Protein AF-A0A3D3LCQ7-F1 (afdb_monomer_lite)

Secondary structure (DSSP, 8-state):
-----------------------SSGGGPPP--HHHHHTT----TT--------TTT--SEEEEEE-TTSPEEEEE-SSPSPS--

Structure (mmCIF, N/CA/C/O backbone):
data_AF-A0A3D3LCQ7-F1
#
_entry.id   AF-A0A3D3LCQ7-F1
#
loop_
_atom_site.group_PDB
_atom_site.id
_atom_site.type_symbol
_atom_site.label_atom_id
_atom_site.label_alt_id
_atom_site.label_comp_id
_atom_site.label_asym_id
_atom_site.label_entity_id
_atom_site.label_seq_id
_atom_site.pdbx_PDB_ins_code
_atom_site.Cartn_x
_atom_site.Cartn_y
_atom_site.Cartn_z
_atom_site.occupancy
_atom_site.B_iso_or_equiv
_atom_site.auth_seq_id
_atom_site.auth_comp_id
_atom_site.auth_asym_id
_atom_site.auth_atom_id
_atom_site.pdbx_PDB_model_num
ATOM 1 N N . MET A 1 1 ? -29.865 52.200 19.240 1.00 38.56 1 MET A N 1
ATOM 2 C CA . MET A 1 1 ? -28.956 52.864 18.274 1.00 38.56 1 MET A CA 1
ATOM 3 C C . MET A 1 1 ? -27.542 52.650 18.795 1.00 38.56 1 MET A C 1
ATOM 5 O O . MET A 1 1 ? -27.325 53.005 19.934 1.00 38.56 1 MET A O 1
ATOM 9 N N . ILE A 1 2 ? -26.564 52.019 18.151 1.00 41.41 2 ILE A N 1
ATOM 10 C CA . ILE A 1 2 ? -26.324 51.625 16.763 1.00 41.41 2 ILE A CA 1
ATOM 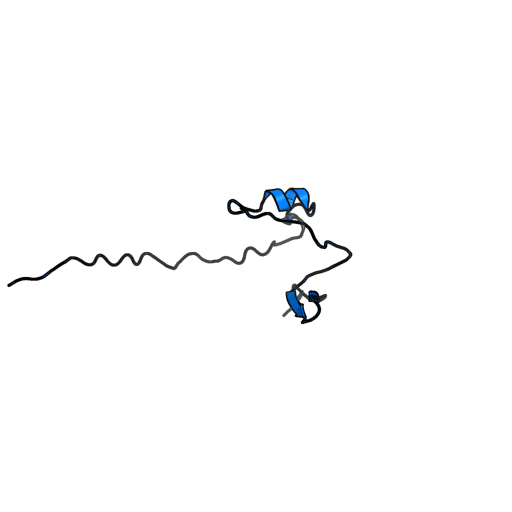11 C C . ILE A 1 2 ? -25.415 50.381 16.815 1.00 41.41 2 ILE A C 1
ATOM 13 O O . ILE A 1 2 ? -24.452 50.337 17.576 1.00 41.41 2 ILE A O 1
ATOM 17 N N . ALA A 1 3 ? -25.753 49.371 16.014 1.00 44.81 3 ALA A N 1
ATOM 18 C CA . ALA A 1 3 ? -24.900 48.232 15.700 1.00 44.81 3 ALA A CA 1
ATOM 19 C C . ALA A 1 3 ? -23.670 48.673 14.892 1.00 44.81 3 ALA A C 1
ATOM 21 O O . ALA A 1 3 ? -23.763 49.658 14.163 1.00 44.81 3 ALA A O 1
ATOM 22 N N . ARG A 1 4 ? -22.587 47.882 14.933 1.00 50.00 4 ARG A N 1
ATOM 23 C CA . ARG A 1 4 ? -21.808 47.416 13.757 1.00 50.00 4 ARG A CA 1
ATOM 24 C C . ARG A 1 4 ? -20.510 46.741 14.220 1.00 50.00 4 ARG A C 1
ATOM 26 O O . ARG A 1 4 ? -19.443 47.347 14.235 1.00 50.00 4 ARG A O 1
ATOM 33 N N . SER A 1 5 ? -20.624 45.463 14.583 1.00 47.66 5 SER A N 1
ATOM 34 C CA . SER A 1 5 ? -19.477 44.553 14.664 1.00 47.66 5 SER A CA 1
ATOM 35 C C . SER A 1 5 ? -18.938 44.338 13.247 1.00 47.66 5 SER A C 1
ATOM 37 O O . SER A 1 5 ? -19.686 43.950 12.348 1.00 47.66 5 SER A O 1
ATOM 39 N N . ARG A 1 6 ? -17.669 44.679 13.021 1.00 58.25 6 ARG A N 1
ATOM 40 C CA . ARG A 1 6 ? -16.997 44.537 11.726 1.00 58.25 6 ARG A CA 1
ATOM 41 C C . ARG A 1 6 ? -16.641 43.064 11.522 1.00 58.25 6 ARG A C 1
ATOM 43 O O . ARG A 1 6 ? -15.605 42.611 11.994 1.00 58.25 6 ARG A O 1
ATOM 50 N N . ILE A 1 7 ? -17.504 42.324 10.830 1.00 57.66 7 ILE A N 1
ATOM 51 C CA . ILE A 1 7 ? -17.164 41.006 10.283 1.00 57.66 7 ILE A CA 1
ATOM 52 C C . ILE A 1 7 ? -16.133 41.240 9.177 1.00 57.66 7 ILE A C 1
ATOM 54 O O . ILE A 1 7 ? -16.460 41.774 8.117 1.00 57.66 7 ILE A O 1
ATOM 58 N N . LEU A 1 8 ? -14.878 40.892 9.447 1.00 53.88 8 LEU A N 1
ATOM 59 C CA . LEU A 1 8 ? -13.820 40.877 8.447 1.00 53.88 8 LEU A CA 1
ATOM 60 C C . LEU A 1 8 ? -13.887 39.517 7.732 1.00 53.88 8 LEU A C 1
ATOM 62 O O . LEU A 1 8 ? -13.473 38.502 8.286 1.00 53.88 8 LEU A O 1
ATOM 66 N N . LEU A 1 9 ? -14.459 39.481 6.526 1.00 53.94 9 LEU A N 1
ATOM 67 C CA . LEU A 1 9 ? -14.367 38.315 5.646 1.00 53.94 9 LEU A CA 1
ATOM 68 C C . LEU A 1 9 ? -12.916 38.164 5.168 1.00 53.94 9 LEU A C 1
ATOM 70 O O . LEU A 1 9 ? -12.433 38.976 4.379 1.00 53.94 9 LEU A O 1
ATOM 74 N N . LEU A 1 10 ? -12.231 37.113 5.625 1.00 53.75 10 LEU A N 1
ATOM 75 C CA . LEU A 1 10 ? -11.000 36.635 5.002 1.00 53.75 10 LEU A CA 1
ATOM 76 C C . LEU A 1 10 ? -11.383 35.744 3.814 1.00 53.75 10 LEU A C 1
ATOM 78 O O . LEU A 1 10 ? -11.640 34.553 3.960 1.00 53.75 10 LEU A O 1
ATOM 82 N N . SER A 1 11 ? -11.426 36.324 2.623 1.00 62.84 11 SER A N 1
ATOM 83 C CA . SER A 1 11 ? -11.459 35.571 1.371 1.00 62.84 11 SER A CA 1
ATOM 84 C C . SER A 1 11 ? -10.260 36.004 0.544 1.00 62.84 11 SER A C 1
ATOM 86 O O . SER A 1 11 ? -10.354 36.937 -0.252 1.00 62.84 11 SER A O 1
ATOM 88 N N . LEU A 1 12 ? -9.116 35.352 0.774 1.00 60.56 12 LEU A N 1
ATOM 89 C CA . LEU A 1 12 ? -7.923 35.529 -0.046 1.00 60.56 12 LEU A CA 1
ATOM 90 C C . LEU A 1 12 ? -7.641 34.248 -0.837 1.00 60.56 12 LEU A C 1
ATOM 92 O O . LEU A 1 12 ? -7.079 33.286 -0.329 1.00 60.56 12 LEU A O 1
ATOM 96 N N . ALA A 1 13 ? -8.083 34.309 -2.093 1.00 53.41 13 ALA A N 1
ATOM 97 C CA . ALA A 1 13 ? -7.522 33.663 -3.274 1.00 53.41 13 ALA A CA 1
ATOM 98 C C . ALA A 1 13 ? -7.299 32.138 -3.225 1.00 53.41 13 ALA A C 1
ATOM 100 O O . ALA A 1 13 ? -6.188 31.636 -3.073 1.00 53.41 13 ALA A O 1
ATOM 101 N N . CYS A 1 14 ? -8.371 31.410 -3.541 1.00 55.12 14 CYS A N 1
ATOM 102 C CA . CYS A 1 14 ? -8.290 30.135 -4.246 1.00 55.12 14 CYS A CA 1
ATOM 103 C C . CYS A 1 14 ? -7.730 30.412 -5.657 1.00 55.12 14 CYS A C 1
ATOM 105 O O . CYS A 1 14 ? -8.457 30.883 -6.530 1.00 55.12 14 CYS A O 1
ATOM 107 N N . GLY A 1 15 ? -6.420 30.245 -5.852 1.00 57.31 15 GLY A N 1
ATOM 108 C CA . GLY A 1 15 ? -5.763 30.599 -7.116 1.00 57.31 15 GLY A CA 1
ATOM 109 C C . GLY A 1 15 ? -4.380 29.991 -7.336 1.00 57.31 15 GLY A C 1
ATOM 110 O O . GLY A 1 15 ? -3.640 30.477 -8.186 1.00 57.31 15 GLY A O 1
ATOM 111 N N . LEU A 1 16 ? -4.002 28.945 -6.596 1.00 60.31 16 LEU A N 1
ATOM 112 C CA . LEU A 1 16 ? -2.810 28.178 -6.951 1.00 60.31 16 LEU A CA 1
ATOM 113 C C . LEU A 1 16 ? -3.163 27.270 -8.135 1.00 60.31 16 LEU A C 1
ATOM 115 O O . LEU A 1 16 ? -4.100 26.476 -8.010 1.00 60.31 16 LEU A O 1
ATOM 119 N N . PRO A 1 17 ? -2.441 27.338 -9.269 1.00 48.59 17 PRO A N 1
ATOM 120 C CA . PRO A 1 17 ? -2.536 26.274 -10.243 1.00 48.59 17 PRO A CA 1
ATOM 121 C C . PRO A 1 17 ? -1.998 25.025 -9.546 1.00 48.59 17 PRO A C 1
ATOM 123 O O . PRO A 1 17 ? -0.806 24.919 -9.263 1.00 48.59 17 PRO A O 1
ATOM 126 N N . LEU A 1 18 ? -2.887 24.076 -9.255 1.00 57.31 18 LEU A N 1
ATOM 127 C CA . LEU A 1 18 ? -2.521 22.679 -9.061 1.00 57.31 18 LEU A CA 1
ATOM 128 C C . LEU A 1 18 ? -1.980 22.189 -10.409 1.00 57.31 18 LEU A C 1
ATOM 130 O O . LEU A 1 18 ? -2.675 21.523 -11.172 1.00 57.31 18 LEU A O 1
ATOM 134 N N . GLY A 1 19 ? -0.760 22.598 -10.760 1.00 57.56 19 GLY A N 1
ATOM 135 C CA . GLY A 1 19 ? -0.019 21.966 -11.834 1.00 57.56 19 GLY A CA 1
ATOM 136 C C . GLY A 1 19 ? 0.099 20.504 -11.445 1.00 57.56 19 GLY A C 1
ATOM 137 O O . GLY A 1 19 ? 0.754 20.192 -10.452 1.00 57.56 19 GLY A O 1
ATOM 138 N N . ALA A 1 20 ? -0.600 19.626 -12.163 1.00 58.41 20 ALA A N 1
ATOM 139 C CA . ALA A 1 20 ? -0.496 18.195 -11.947 1.00 58.41 20 ALA A CA 1
ATOM 140 C C . ALA A 1 20 ? 0.993 17.827 -12.009 1.00 58.41 20 ALA A C 1
ATOM 142 O O . ALA A 1 20 ? 1.629 17.986 -13.051 1.00 58.41 20 ALA A O 1
ATOM 143 N N . SER A 1 21 ? 1.562 17.391 -10.884 1.00 64.50 21 SER A N 1
ATOM 144 C CA . SER A 1 21 ? 2.990 17.100 -10.722 1.00 64.50 21 SER A CA 1
ATOM 145 C C . SER A 1 21 ? 3.364 15.760 -11.361 1.00 64.50 21 SER A C 1
ATOM 147 O O . SER A 1 21 ? 4.020 14.929 -10.736 1.00 64.50 21 SER A O 1
ATOM 149 N N . GLN A 1 22 ? 2.881 15.499 -12.576 1.00 63.88 22 GLN A N 1
ATOM 150 C CA . GLN A 1 22 ? 3.218 14.271 -13.281 1.00 63.88 22 GLN A CA 1
ATOM 151 C C . GLN A 1 22 ? 4.687 14.353 -13.728 1.00 63.88 22 GLN A C 1
ATOM 153 O O . GLN A 1 22 ? 5.056 15.325 -14.400 1.00 63.88 22 GLN A O 1
ATOM 158 N N . PRO A 1 23 ? 5.531 13.370 -13.361 1.00 64.19 23 PRO A N 1
ATOM 159 C CA . PRO A 1 23 ? 6.907 13.290 -13.837 1.00 64.19 23 PRO A CA 1
ATOM 160 C C . PRO A 1 23 ? 6.937 13.310 -15.368 1.00 64.19 23 PRO A C 1
ATOM 162 O O . PRO A 1 23 ? 6.194 12.575 -16.019 1.00 64.19 23 PRO A O 1
ATOM 165 N N . LYS A 1 24 ? 7.783 14.160 -15.960 1.00 69.19 24 LYS A N 1
ATOM 166 C CA . LYS A 1 24 ? 7.918 14.260 -17.427 1.00 69.19 24 LYS A CA 1
ATOM 167 C C . LYS A 1 24 ? 8.687 13.075 -18.008 1.00 69.19 24 LYS A C 1
ATOM 169 O O . LYS A 1 24 ? 8.611 12.821 -19.208 1.00 69.19 24 LYS A O 1
ATOM 174 N N . SER A 1 25 ? 9.444 12.375 -17.166 1.00 73.69 25 SER A N 1
ATOM 175 C CA . SER A 1 25 ? 10.231 11.206 -17.528 1.00 73.69 25 SER A CA 1
ATOM 176 C C . SER A 1 25 ? 10.474 10.304 -16.317 1.00 73.69 25 SER A C 1
ATOM 178 O O . SER A 1 25 ? 10.242 10.695 -15.173 1.00 73.69 25 SER A O 1
ATOM 180 N N . THR A 1 26 ? 11.009 9.109 -16.566 1.00 70.19 26 THR A N 1
ATOM 181 C CA . THR A 1 26 ? 11.468 8.197 -15.509 1.00 70.19 26 THR A CA 1
ATOM 182 C C . THR A 1 26 ? 12.684 8.723 -14.742 1.00 70.19 26 THR A C 1
ATOM 184 O O . THR A 1 26 ? 12.961 8.222 -13.660 1.00 70.19 26 THR A O 1
ATOM 187 N N . ALA A 1 27 ? 13.410 9.713 -15.279 1.00 76.69 27 ALA A N 1
ATOM 188 C CA . ALA A 1 27 ? 14.573 10.305 -14.614 1.00 76.69 27 ALA A CA 1
ATOM 189 C C . ALA A 1 27 ? 14.187 11.165 -13.400 1.00 76.69 27 ALA A C 1
ATOM 191 O O . ALA A 1 27 ? 15.009 11.367 -12.513 1.00 76.69 27 ALA A O 1
ATOM 192 N N . ASP A 1 28 ? 12.937 11.631 -13.351 1.00 79.56 28 ASP A N 1
ATOM 193 C CA . ASP A 1 28 ? 12.410 12.460 -12.264 1.00 79.56 28 ASP A CA 1
ATOM 194 C C . ASP A 1 28 ? 11.705 11.625 -11.176 1.00 79.56 28 ASP A C 1
ATOM 196 O O . ASP A 1 28 ? 11.081 12.186 -10.273 1.00 79.56 28 ASP A O 1
ATOM 200 N N . LEU A 1 29 ? 11.729 10.289 -11.277 1.00 79.31 29 LEU A N 1
ATOM 201 C CA . LEU A 1 29 ? 11.058 9.426 -10.307 1.00 79.31 29 LEU A CA 1
ATOM 202 C C . LEU A 1 29 ? 11.827 9.396 -8.977 1.00 79.31 29 LEU A C 1
ATOM 204 O O . LEU A 1 29 ? 13.058 9.334 -8.980 1.00 79.31 29 LEU A O 1
ATOM 208 N N . PRO A 1 30 ? 11.116 9.412 -7.835 1.00 83.50 30 PRO A N 1
ATOM 209 C CA . PRO A 1 30 ? 11.743 9.221 -6.534 1.00 83.50 30 PRO A CA 1
ATOM 210 C C . PRO A 1 30 ? 12.372 7.825 -6.428 1.00 83.50 30 PRO A C 1
ATOM 212 O O . PRO A 1 30 ? 11.986 6.900 -7.145 1.00 83.50 30 PRO A O 1
ATOM 215 N N . ASP A 1 31 ? 13.323 7.677 -5.503 1.00 89.75 31 ASP A N 1
ATOM 216 C CA . ASP A 1 31 ? 13.965 6.392 -5.212 1.00 89.75 31 ASP A CA 1
ATOM 217 C C . ASP A 1 31 ? 12.894 5.318 -4.908 1.00 89.75 31 ASP A C 1
ATOM 219 O O . ASP A 1 31 ? 12.052 5.516 -4.021 1.00 89.75 31 ASP A O 1
ATOM 223 N N . PRO A 1 32 ? 12.875 4.188 -5.640 1.00 86.06 32 PRO A N 1
ATOM 224 C CA . PRO A 1 32 ? 11.889 3.137 -5.432 1.00 86.06 32 PRO A CA 1
ATOM 225 C C . PRO A 1 32 ? 12.091 2.361 -4.119 1.00 86.06 32 PRO A C 1
ATOM 227 O O . PRO A 1 32 ? 11.238 1.544 -3.778 1.00 86.06 32 PRO A O 1
ATOM 230 N N . ASN A 1 33 ? 13.187 2.580 -3.381 1.00 91.31 33 ASN A N 1
ATOM 231 C CA . ASN A 1 33 ? 13.449 1.917 -2.107 1.00 91.31 33 ASN A CA 1
ATOM 232 C C . ASN A 1 33 ? 12.368 2.278 -1.059 1.00 91.31 33 ASN A C 1
ATOM 234 O O . ASN A 1 33 ? 12.241 3.453 -0.693 1.00 91.31 33 ASN A O 1
ATOM 238 N N . PRO A 1 34 ? 11.624 1.289 -0.521 1.00 91.00 34 PRO A N 1
ATOM 239 C CA . PRO A 1 34 ? 10.557 1.535 0.446 1.00 91.00 34 PRO A CA 1
ATOM 240 C C . PRO A 1 34 ? 11.007 2.289 1.698 1.00 91.00 34 PRO A C 1
ATOM 242 O O . PRO A 1 34 ? 10.246 3.103 2.211 1.00 91.00 34 PRO A O 1
ATOM 245 N N . GLU A 1 35 ? 12.237 2.075 2.172 1.00 92.12 35 GLU A N 1
ATOM 246 C CA . GLU A 1 35 ? 12.748 2.762 3.364 1.00 92.12 35 GLU A CA 1
ATOM 247 C C . GLU A 1 35 ? 12.988 4.254 3.100 1.00 92.12 35 GLU A C 1
ATOM 249 O O . GLU A 1 35 ? 12.705 5.094 3.956 1.00 92.12 35 GLU A O 1
ATOM 254 N N . VAL A 1 36 ? 13.432 4.605 1.887 1.00 93.00 36 VAL A N 1
ATOM 255 C CA . VAL A 1 36 ? 13.604 6.006 1.469 1.00 93.00 36 VAL A CA 1
ATOM 256 C C . VAL A 1 36 ? 12.246 6.697 1.360 1.00 93.00 36 VAL A C 1
ATOM 258 O O . VAL A 1 36 ? 12.075 7.808 1.859 1.00 93.00 36 VAL A O 1
ATOM 261 N N . GLN A 1 37 ? 11.251 6.027 0.772 1.00 91.62 37 GLN A N 1
ATOM 262 C CA . GLN A 1 37 ? 9.891 6.565 0.677 1.00 91.62 37 GLN A CA 1
ATOM 263 C C . GLN A 1 37 ? 9.222 6.680 2.048 1.00 91.62 37 GLN A C 1
ATOM 265 O O . GLN A 1 37 ? 8.545 7.671 2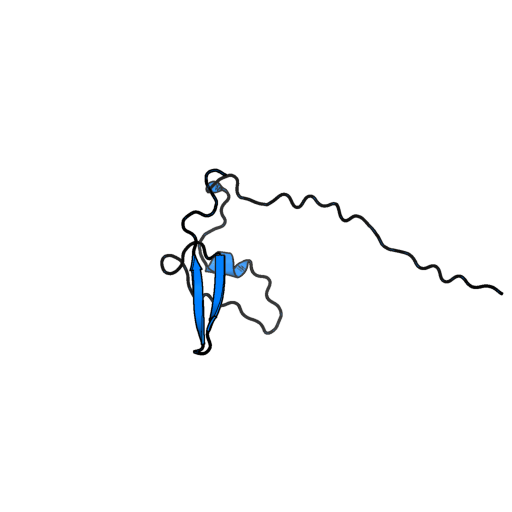.322 1.00 91.62 37 GLN A O 1
ATOM 270 N N . LYS A 1 38 ? 9.453 5.703 2.935 1.00 92.62 38 LYS A N 1
ATOM 271 C CA . LYS A 1 38 ? 8.898 5.689 4.289 1.00 92.62 38 LYS A CA 1
ATOM 272 C C . LYS A 1 38 ? 9.342 6.904 5.101 1.00 92.62 38 LYS A C 1
ATOM 274 O O . LYS A 1 38 ? 8.524 7.495 5.802 1.00 92.62 38 LYS A O 1
ATOM 279 N N . ALA A 1 39 ? 10.605 7.312 4.964 1.00 91.94 39 ALA A N 1
ATOM 280 C CA . ALA A 1 39 ? 11.141 8.510 5.609 1.00 91.94 39 ALA A CA 1
ATOM 281 C C . ALA A 1 39 ? 10.470 9.819 5.139 1.00 91.94 39 ALA A C 1
ATOM 283 O O . ALA A 1 39 ? 10.559 10.831 5.830 1.00 91.94 39 ALA A O 1
ATOM 284 N N . GLY A 1 40 ? 9.792 9.806 3.986 1.00 91.69 40 GLY A N 1
ATOM 285 C CA . GLY A 1 40 ? 9.048 10.948 3.454 1.00 91.69 40 GLY A CA 1
ATOM 286 C C . GLY A 1 40 ? 7.640 11.129 4.031 1.00 91.69 40 GLY A C 1
ATOM 287 O O . GLY A 1 40 ? 7.027 12.172 3.795 1.00 91.69 40 GLY A O 1
ATOM 288 N N . PHE A 1 41 ? 7.099 10.157 4.777 1.00 93.81 41 PHE A N 1
ATOM 289 C CA . PHE A 1 41 ? 5.783 10.307 5.401 1.00 93.81 41 PHE A CA 1
ATOM 290 C C . PHE A 1 41 ? 5.844 11.220 6.628 1.00 93.81 41 PHE A C 1
ATOM 292 O O . PHE A 1 41 ? 6.669 11.044 7.521 1.00 93.81 41 PHE A O 1
ATOM 299 N N . VAL A 1 42 ? 4.893 12.149 6.721 1.00 95.88 42 VAL A N 1
ATOM 300 C CA . VAL A 1 42 ? 4.607 12.883 7.959 1.00 95.88 42 VAL A CA 1
ATOM 301 C C . VAL A 1 42 ? 3.502 12.134 8.694 1.00 95.88 42 VAL A C 1
ATOM 303 O O . VAL A 1 42 ? 2.358 12.111 8.240 1.00 95.88 42 VAL A O 1
ATOM 306 N N . VAL A 1 43 ? 3.849 11.496 9.809 1.00 95.38 43 VAL A N 1
ATOM 307 C CA . VAL A 1 43 ? 2.937 10.628 10.564 1.00 95.38 43 VAL A CA 1
ATOM 308 C C . VAL A 1 43 ? 2.536 11.320 11.873 1.00 95.38 43 VAL A C 1
ATOM 310 O O . VAL A 1 43 ? 3.420 11.781 12.596 1.00 95.38 43 VAL A O 1
ATOM 313 N N . PRO A 1 44 ? 1.231 11.434 12.189 1.00 97.06 44 PRO A N 1
ATOM 314 C CA . PRO A 1 44 ? 0.774 11.961 13.473 1.00 97.06 44 PRO A CA 1
ATOM 315 C C . PRO A 1 44 ? 1.283 11.144 14.666 1.00 97.06 44 PRO A C 1
ATOM 317 O O . PRO A 1 44 ? 1.533 9.944 14.552 1.00 97.06 44 PRO A O 1
ATOM 320 N N . GLU A 1 45 ? 1.378 11.785 15.830 1.00 96.81 45 GLU A N 1
ATOM 321 C CA . GLU A 1 45 ? 1.737 11.105 17.077 1.00 96.81 45 GLU A CA 1
ATOM 322 C C . GLU A 1 45 ? 0.767 9.947 17.375 1.00 96.81 45 GLU A C 1
ATOM 324 O O . GLU A 1 45 ? -0.450 10.084 17.240 1.00 96.81 45 GLU A O 1
ATOM 329 N N . GLY A 1 46 ? 1.315 8.793 17.767 1.00 97.50 46 GLY A N 1
ATOM 330 C CA . GLY A 1 46 ? 0.543 7.586 18.077 1.00 97.50 46 GLY A CA 1
ATOM 331 C C . GLY A 1 46 ? 0.132 6.736 16.869 1.00 97.50 46 GLY A C 1
ATOM 332 O O . GLY A 1 46 ? -0.522 5.714 17.064 1.00 97.50 46 GLY A O 1
ATOM 333 N N . LEU A 1 47 ? 0.514 7.115 15.644 1.00 97.12 47 LEU A N 1
ATOM 334 C CA . LEU A 1 47 ? 0.314 6.309 14.436 1.00 97.12 47 LEU A CA 1
ATOM 335 C C . LEU A 1 47 ? 1.645 5.800 13.872 1.00 97.12 47 LEU A C 1
ATOM 337 O O . LEU A 1 47 ? 2.701 6.392 14.088 1.00 97.12 47 LEU A O 1
ATOM 341 N N . GLU A 1 48 ? 1.582 4.713 13.105 1.00 94.94 48 GLU A N 1
ATOM 342 C CA . GLU A 1 48 ? 2.728 4.144 12.396 1.00 94.94 48 GLU A CA 1
ATOM 343 C C . GLU A 1 48 ? 2.379 3.783 10.948 1.00 94.94 48 GLU A C 1
ATOM 345 O O . GLU A 1 48 ? 1.219 3.557 10.601 1.00 94.94 48 GLU A O 1
ATOM 350 N N . VAL A 1 49 ? 3.405 3.720 10.097 1.00 94.38 49 VAL A N 1
ATOM 351 C CA . VAL A 1 49 ? 3.295 3.271 8.704 1.00 94.38 49 VAL A CA 1
ATOM 352 C C . VAL A 1 49 ? 4.095 1.985 8.538 1.00 94.38 49 VAL A C 1
ATOM 354 O O . VAL A 1 49 ? 5.298 1.943 8.816 1.00 94.38 49 VAL A O 1
ATOM 357 N N . ILE A 1 50 ? 3.426 0.940 8.051 1.00 94.25 50 ILE A N 1
ATOM 358 C CA . ILE A 1 50 ? 4.004 -0.388 7.831 1.00 94.25 50 ILE A CA 1
ATOM 359 C C . ILE A 1 50 ? 3.876 -0.754 6.354 1.00 94.25 50 ILE A C 1
ATOM 361 O O . ILE A 1 50 ? 2.825 -0.568 5.740 1.00 94.25 50 ILE A O 1
ATOM 365 N N . LEU A 1 51 ? 4.950 -1.308 5.792 1.00 93.00 51 LEU A N 1
ATOM 366 C CA . LEU A 1 51 ? 4.938 -1.874 4.452 1.00 93.00 51 LEU A CA 1
ATOM 367 C C . LEU A 1 51 ? 4.252 -3.246 4.474 1.00 93.00 51 LEU A C 1
ATOM 369 O O . LEU A 1 51 ? 4.727 -4.162 5.141 1.00 93.00 51 LEU A O 1
ATOM 373 N N . TRP A 1 52 ? 3.153 -3.385 3.732 1.00 91.44 52 TRP A N 1
ATOM 374 C CA . TRP A 1 52 ? 2.384 -4.635 3.666 1.00 91.44 52 TRP A CA 1
ATOM 375 C C . TRP A 1 52 ? 2.569 -5.401 2.347 1.00 91.44 52 TRP A C 1
ATOM 377 O O . TRP A 1 52 ? 2.639 -6.626 2.352 1.00 91.44 52 TRP A O 1
ATOM 387 N N . ALA A 1 53 ? 2.684 -4.696 1.219 1.00 92.00 53 ALA A N 1
ATOM 388 C CA . ALA A 1 53 ? 2.957 -5.285 -0.090 1.00 92.00 53 ALA A CA 1
ATOM 389 C C . ALA A 1 53 ? 3.767 -4.314 -0.958 1.00 92.00 53 ALA A C 1
ATOM 391 O O . ALA A 1 53 ? 3.629 -3.098 -0.836 1.00 92.00 53 ALA A O 1
ATOM 392 N N . GLN A 1 54 ? 4.589 -4.867 -1.849 1.00 91.44 54 GLN A N 1
ATOM 393 C CA . GLN A 1 54 ? 5.408 -4.133 -2.815 1.00 91.44 54 GLN A CA 1
ATOM 394 C C . GLN A 1 54 ? 5.515 -4.920 -4.127 1.00 91.44 54 GLN A C 1
ATOM 396 O O . GLN A 1 54 ? 5.110 -6.083 -4.197 1.00 91.44 54 GLN A O 1
ATOM 401 N N . GLU A 1 55 ? 6.092 -4.323 -5.166 1.00 90.75 55 GLU A N 1
ATOM 402 C CA . GLU A 1 55 ? 6.418 -5.062 -6.387 1.00 90.75 55 GLU A CA 1
ATOM 403 C C . GLU A 1 55 ? 7.376 -6.234 -6.081 1.00 90.75 55 GLU A C 1
ATOM 405 O O . GLU A 1 55 ? 8.287 -6.091 -5.259 1.00 90.75 55 GLU A O 1
ATOM 410 N N . PRO A 1 56 ? 7.182 -7.414 -6.702 1.00 90.62 56 PRO A N 1
ATOM 411 C CA . PRO A 1 56 ? 6.239 -7.722 -7.785 1.00 90.62 56 PRO A CA 1
ATOM 412 C C . PRO A 1 56 ? 4.848 -8.212 -7.332 1.00 90.62 56 PRO A C 1
ATOM 414 O O . PRO A 1 56 ? 4.024 -8.537 -8.181 1.00 90.62 56 PRO A O 1
ATOM 417 N N . MET A 1 57 ? 4.567 -8.289 -6.026 1.00 90.69 57 MET A N 1
ATOM 418 C CA . MET A 1 57 ? 3.306 -8.837 -5.495 1.00 90.69 57 MET A CA 1
ATOM 419 C C . MET A 1 57 ? 2.078 -8.015 -5.909 1.00 90.69 57 MET A C 1
ATOM 421 O O . MET A 1 57 ? 0.997 -8.564 -6.106 1.00 90.69 57 MET A O 1
ATOM 425 N N . ILE A 1 58 ? 2.245 -6.700 -6.035 1.00 90.38 58 ILE A N 1
ATOM 426 C CA . ILE A 1 58 ? 1.194 -5.756 -6.404 1.00 90.38 58 ILE A CA 1
ATOM 427 C C . ILE A 1 58 ? 1.763 -4.716 -7.365 1.00 90.38 58 ILE A C 1
ATOM 429 O O . ILE A 1 58 ? 2.860 -4.213 -7.147 1.00 90.38 58 ILE A O 1
ATOM 433 N N . GLN A 1 59 ? 1.030 -4.392 -8.430 1.00 90.06 59 GLN A N 1
ATOM 434 C CA . GLN A 1 59 ? 1.453 -3.409 -9.431 1.00 90.06 59 GLN A CA 1
ATOM 435 C C . GLN A 1 59 ? 0.334 -2.411 -9.688 1.00 90.06 59 GLN A C 1
ATOM 437 O O . GLN A 1 59 ? -0.816 -2.813 -9.853 1.00 90.06 59 GLN A O 1
ATOM 442 N N . LYS A 1 60 ? 0.666 -1.117 -9.747 1.00 89.31 60 LYS A N 1
ATOM 443 C CA . LYS A 1 60 ? -0.254 -0.034 -10.147 1.00 89.31 60 LYS A CA 1
ATOM 444 C C . LYS A 1 60 ? -1.657 -0.140 -9.499 1.00 89.31 60 LYS A C 1
ATOM 446 O O . LYS A 1 60 ? -2.654 -0.254 -10.226 1.00 89.31 60 LYS A O 1
ATOM 451 N N . PRO A 1 61 ? -1.751 -0.166 -8.153 1.00 91.88 61 PRO A N 1
ATOM 452 C CA . PRO A 1 61 ? -3.033 -0.260 -7.463 1.00 91.88 61 PRO A CA 1
ATOM 453 C C . PRO A 1 61 ? -3.868 1.005 -7.699 1.00 91.88 61 PRO A C 1
ATOM 455 O O . PRO A 1 61 ? -3.348 2.117 -7.638 1.00 91.88 61 PRO A O 1
ATOM 458 N N . VAL A 1 62 ? -5.165 0.837 -7.960 1.00 92.12 62 VAL A N 1
ATOM 459 C CA . VAL A 1 62 ? -6.101 1.945 -8.234 1.00 92.12 62 VAL A CA 1
ATOM 460 C C . VAL A 1 62 ? -7.230 2.045 -7.211 1.00 92.12 62 VAL A C 1
ATOM 462 O O . VAL A 1 62 ? -7.752 3.131 -6.978 1.00 92.12 62 VAL A O 1
ATOM 465 N N . GLN A 1 63 ? -7.615 0.927 -6.594 1.00 93.56 63 GLN A N 1
ATOM 466 C CA . GLN A 1 63 ? -8.686 0.868 -5.601 1.00 93.56 63 GLN A CA 1
ATOM 467 C C . GLN A 1 63 ? -8.478 -0.334 -4.679 1.00 93.56 63 GLN A C 1
ATOM 469 O O . GLN A 1 63 ? -7.897 -1.337 -5.089 1.00 93.56 63 GLN A O 1
ATOM 474 N N . MET A 1 64 ? -8.959 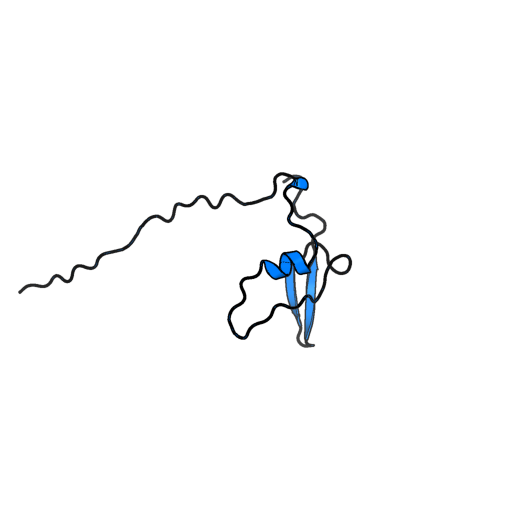-0.237 -3.438 1.00 96.69 64 MET A N 1
ATOM 475 C CA . MET A 1 64 ? -8.951 -1.342 -2.483 1.00 96.69 64 MET A CA 1
ATOM 476 C C . MET A 1 64 ? -10.237 -1.388 -1.651 1.00 96.69 64 MET A C 1
ATOM 478 O O . MET A 1 64 ? -10.888 -0.357 -1.464 1.00 96.69 64 MET A O 1
ATOM 482 N N . ASN A 1 65 ? -10.604 -2.572 -1.160 1.00 97.62 65 ASN A N 1
ATOM 483 C CA . ASN A 1 65 ? -11.704 -2.764 -0.213 1.00 97.62 65 ASN A CA 1
ATOM 484 C C . ASN A 1 65 ? -11.471 -3.998 0.673 1.00 97.62 65 ASN A C 1
ATOM 486 O O . ASN A 1 65 ? -10.800 -4.942 0.263 1.00 97.62 65 ASN A O 1
ATOM 490 N N . TRP A 1 66 ? -12.067 -4.005 1.861 1.00 97.62 66 TRP A N 1
ATOM 491 C CA . TRP A 1 66 ? -12.117 -5.161 2.751 1.00 97.62 66 TRP A CA 1
ATOM 492 C C . TRP A 1 66 ? -13.431 -5.918 2.564 1.00 97.62 66 TRP A C 1
ATOM 494 O O . TRP A 1 66 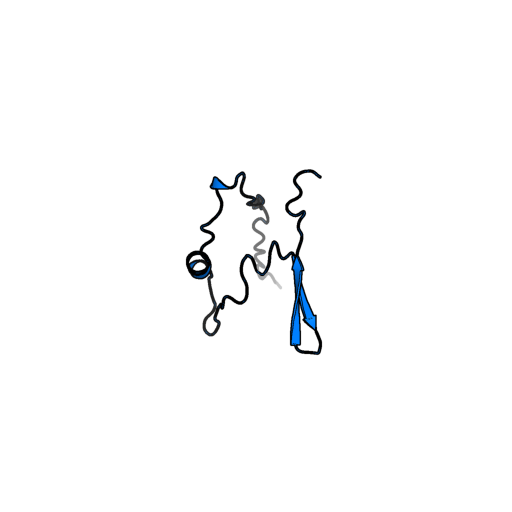? -14.483 -5.306 2.378 1.00 97.62 66 TRP A O 1
ATOM 504 N N . ASP A 1 67 ? -13.390 -7.246 2.631 1.00 97.81 67 ASP A N 1
ATOM 505 C CA . ASP A 1 67 ? -14.609 -8.058 2.687 1.00 97.81 67 ASP A CA 1
ATOM 506 C C . ASP A 1 67 ? -14.999 -8.452 4.119 1.00 97.81 67 ASP A C 1
ATOM 508 O O . ASP A 1 67 ? -14.287 -8.190 5.088 1.00 97.81 67 ASP A O 1
ATOM 512 N N . ALA A 1 68 ? -16.151 -9.114 4.259 1.00 98.12 68 ALA A N 1
ATOM 513 C CA . ALA A 1 68 ? -16.675 -9.553 5.552 1.00 98.12 68 ALA A CA 1
ATOM 514 C C . ALA A 1 68 ? -15.818 -10.633 6.244 1.00 98.12 68 ALA A C 1
ATOM 516 O O . ALA A 1 68 ? -16.052 -10.938 7.410 1.00 98.12 68 ALA A O 1
ATOM 517 N N . GLN A 1 69 ? -14.843 -11.224 5.546 1.00 98.25 69 GLN A N 1
ATOM 518 C CA . GLN A 1 69 ? -13.886 -12.178 6.108 1.00 98.25 69 GLN A CA 1
ATOM 519 C C . GLN A 1 69 ? -12.567 -11.499 6.510 1.00 98.25 69 GLN A C 1
ATOM 521 O O . GLN A 1 69 ? -11.646 -12.182 6.952 1.00 98.25 69 GLN A O 1
ATOM 526 N N . GLY A 1 70 ? -12.460 -10.174 6.366 1.00 96.62 70 GLY A N 1
ATOM 527 C CA . GLY A 1 70 ? -11.257 -9.422 6.708 1.00 96.62 70 GLY A CA 1
ATOM 528 C C . GLY A 1 70 ? -10.123 -9.579 5.695 1.00 96.62 70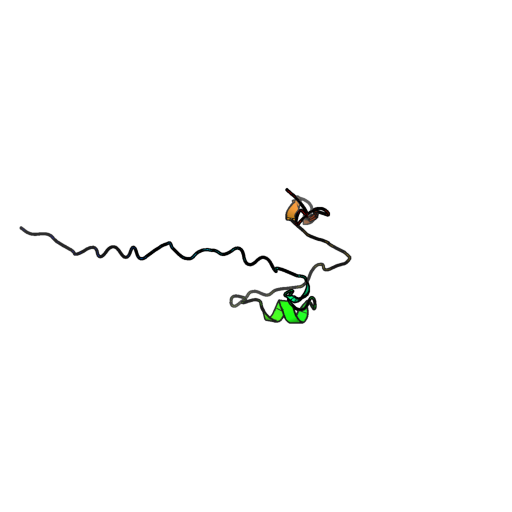 GLY A C 1
ATOM 529 O O . GLY A 1 70 ? -8.966 -9.370 6.049 1.00 96.62 70 GLY A O 1
ATOM 530 N N . ARG A 1 71 ? -10.411 -9.947 4.441 1.00 96.56 71 ARG A N 1
ATOM 531 C CA . ARG A 1 71 ? -9.402 -9.979 3.369 1.00 96.56 71 ARG A CA 1
ATOM 532 C C . ARG A 1 71 ? -9.339 -8.628 2.665 1.00 96.56 71 ARG A C 1
ATOM 534 O O . ARG A 1 71 ? -10.381 -8.032 2.389 1.00 96.56 71 ARG A O 1
ATOM 541 N N . LEU A 1 72 ? -8.130 -8.179 2.330 1.00 94.81 72 LEU A N 1
ATOM 542 C CA . LEU A 1 72 ? -7.912 -6.983 1.521 1.00 94.81 72 LEU A CA 1
ATOM 543 C C . LEU A 1 72 ? -7.942 -7.342 0.034 1.00 94.81 72 LEU A C 1
ATOM 545 O O . LEU A 1 72 ? -7.105 -8.104 -0.449 1.00 94.81 72 LEU A O 1
ATOM 549 N N . TRP A 1 73 ? -8.880 -6.751 -0.693 1.00 95.88 73 TRP A N 1
ATOM 550 C CA . TRP A 1 73 ? -8.941 -6.784 -2.147 1.00 95.88 73 TRP A CA 1
ATOM 551 C C . TRP A 1 73 ? -8.295 -5.527 -2.702 1.00 95.88 73 TRP A C 1
ATOM 553 O O . TRP A 1 73 ? -8.634 -4.425 -2.275 1.00 95.88 73 TRP A O 1
ATOM 563 N N . VAL A 1 74 ? -7.400 -5.685 -3.675 1.00 95.19 74 VAL A N 1
ATOM 564 C CA . VAL A 1 74 ? -6.778 -4.561 -4.377 1.00 95.19 74 VAL A CA 1
ATOM 565 C C . VAL A 1 74 ? -6.940 -4.751 -5.877 1.00 95.19 74 VAL A C 1
ATOM 567 O O . VAL A 1 74 ? -6.634 -5.813 -6.416 1.00 95.19 74 VAL A O 1
ATOM 570 N N . VAL A 1 75 ? -7.436 -3.716 -6.549 1.00 94.19 75 VAL A N 1
ATOM 571 C CA . VAL A 1 75 ? -7.555 -3.658 -8.004 1.00 94.19 75 VAL A CA 1
ATOM 572 C C . VAL A 1 75 ? -6.316 -2.980 -8.568 1.00 94.19 75 VAL A C 1
ATOM 574 O O . VAL A 1 75 ? -5.933 -1.897 -8.122 1.00 94.19 75 VAL A O 1
ATOM 577 N N . SER A 1 76 ? -5.732 -3.601 -9.585 1.00 91.69 76 SER A N 1
ATOM 578 C CA . SER A 1 76 ? -4.563 -3.118 -10.317 1.00 91.69 76 SER A CA 1
ATOM 579 C C . SER A 1 76 ? -4.926 -2.774 -11.757 1.00 91.69 76 SER A C 1
ATOM 581 O O . SER A 1 76 ? -5.806 -3.400 -12.347 1.00 91.69 76 SER A O 1
ATOM 583 N N . SER A 1 77 ? -4.228 -1.803 -12.345 1.00 87.25 77 SER A N 1
ATOM 584 C CA . SER A 1 77 ? -4.377 -1.453 -13.761 1.00 87.25 77 SER A CA 1
ATOM 585 C C . SER A 1 77 ? -3.063 -1.623 -14.504 1.00 87.25 77 SER A C 1
ATOM 587 O O . SER A 1 77 ? -2.059 -1.010 -14.158 1.00 87.25 77 SER A O 1
ATOM 589 N N . THR A 1 78 ? -3.063 -2.404 -15.579 1.00 80.81 78 THR A N 1
ATOM 590 C CA . THR A 1 78 ? -1.892 -2.522 -16.460 1.00 80.81 78 THR A CA 1
ATOM 591 C C . THR A 1 78 ? -1.723 -1.290 -17.351 1.00 80.81 78 THR A C 1
ATOM 593 O O . THR A 1 78 ? -0.596 -0.922 -17.693 1.00 80.81 78 THR A O 1
ATOM 596 N N . THR A 1 79 ? -2.831 -0.619 -17.672 1.00 77.06 79 THR A N 1
ATOM 597 C CA . THR A 1 79 ? -2.916 0.432 -18.695 1.00 77.06 79 THR A CA 1
ATOM 598 C C . THR A 1 79 ? -2.634 1.840 -18.166 1.00 77.06 79 THR A C 1
ATOM 600 O O . THR A 1 79 ? -2.380 2.733 -18.965 1.00 77.06 79 THR A O 1
ATOM 603 N N . TYR A 1 80 ? -2.679 2.077 -16.850 1.00 72.44 80 TYR A N 1
ATOM 604 C CA . TYR A 1 80 ? -2.374 3.397 -16.282 1.00 72.44 80 TYR A CA 1
ATOM 605 C C . TYR A 1 80 ? -0.854 3.614 -16.105 1.00 72.44 80 TYR A C 1
ATOM 607 O O . TYR A 1 80 ? -0.152 2.673 -15.717 1.00 72.44 80 TYR A O 1
ATOM 615 N N . PRO A 1 81 ? -0.327 4.834 -16.322 1.00 69.12 81 PRO A N 1
ATOM 616 C CA . PRO A 1 81 ? -0.967 5.950 -17.023 1.00 69.12 81 PRO A CA 1
ATOM 617 C C . PRO A 1 81 ? -1.163 5.613 -18.507 1.00 69.12 81 PRO A C 1
ATOM 619 O O . PRO A 1 81 ? -0.316 4.960 -19.116 1.00 69.12 81 PRO A O 1
ATOM 622 N N . GLN A 1 82 ? -2.293 6.037 -19.081 1.00 67.75 82 GLN A N 1
ATOM 623 C CA . GLN A 1 82 ? -2.571 5.808 -20.500 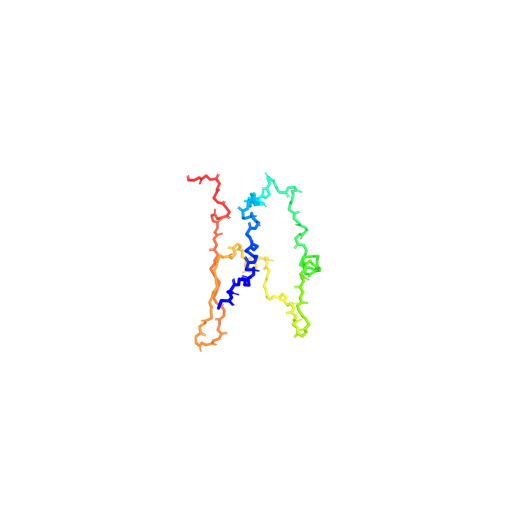1.00 67.75 82 GLN A CA 1
ATOM 624 C C . GLN A 1 82 ? -1.481 6.470 -21.348 1.00 67.75 82 GLN A C 1
ATOM 626 O O . GLN A 1 82 ? -1.201 7.657 -21.194 1.00 67.75 82 GLN A O 1
ATOM 631 N N . ILE A 1 83 ? -0.879 5.705 -22.261 1.00 67.81 83 ILE A N 1
ATOM 632 C CA . ILE A 1 83 ? 0.149 6.229 -23.175 1.00 67.81 83 ILE A CA 1
ATOM 633 C C . ILE A 1 83 ? -0.481 7.206 -24.187 1.00 67.81 83 ILE A C 1
ATOM 635 O O . ILE A 1 83 ? 0.180 8.143 -24.633 1.00 67.81 83 ILE A O 1
ATOM 639 N N . LYS A 1 84 ? -1.756 7.000 -24.551 1.00 63.66 84 LYS A N 1
ATOM 640 C CA . LYS A 1 84 ? -2.555 7.871 -25.427 1.00 63.66 84 LYS A CA 1
ATOM 641 C C . LYS A 1 84 ? -4.017 7.911 -24.938 1.00 63.66 84 LYS A C 1
ATOM 643 O O . LYS A 1 84 ? -4.460 6.867 -24.453 1.00 63.66 84 LYS A O 1
ATOM 648 N N . PRO A 1 85 ? -4.719 9.060 -25.051 1.00 63.28 85 PRO A N 1
ATOM 649 C CA . PRO A 1 85 ? -6.154 9.169 -24.768 1.00 63.28 85 PRO A CA 1
ATOM 650 C C . PRO A 1 85 ? -7.009 8.241 -25.636 1.00 63.28 85 PRO A C 1
ATOM 652 O O . PRO A 1 85 ? -6.599 7.984 -26.794 1.00 63.28 85 PRO A O 1
#

pLDDT: mean 79.43, std 17.41, range [38.56, 98.25]

Radius of gyration: 22.08 Å; chains: 1; bounding box: 44×65×44 Å

Foldseek 3Di:
DDDDDDPDDPDPDPDDPPPPPDDPDPVPDDDLDPVSVLVVDDDDPPDDDDDDDDPPVAEAWDDWDADPVGDIDTDHDPQPPPPDD

Sequence (85 aa):
MIARSRILLLSLACGLPLGASQPKSTADLPDPNPEVQKAGFVVPEGLEVILWAQEPMIQKPVQMNWDAQGRLWVVSSTTYPQIKP